Protein AF-A0A2Z6QS82-F1 (afdb_monomer_lite)

Foldseek 3Di:
DVVVVVLVVQLVVQVVCCVPVHDPDPPADSVNSSVVSVVCVVVPDDPPDDPVRVVVVVPDPPDDPPPDDWDKDFAACVVLVVVCVVVCVVCVVVPVPDDCVSVDPVDRGDTDIDD

Sequence (115 aa):
MSDFIKTFFFITYITIKHYLIGLPRPSWDLKFHLSLAIFKSSCGNNHTRTIEQDQSITSYPNPAPAGVIINEFKINNKYRNEAEVHIDKILKPYEHVLDTEWKDLKDDGITAEWI

pLDDT: mean 80.94, std 9.54, range [53.44, 95.12]

Secondary structure (DSSP, 8-state):
-HHHHHHHHHHHHHHHHHHHT--SSTT--HHHHHHHHHHHHHHSS-----HHHHHHHH----PPPTT---EEEEE-THHHHHHHHHHHHHHGGGTTTS-SGGG---SSSEEEEE-

Structure (mmCIF, N/CA/C/O backbone):
data_AF-A0A2Z6QS82-F1
#
_entry.id   AF-A0A2Z6QS82-F1
#
loop_
_atom_site.group_PDB
_atom_site.id
_atom_site.type_symbol
_atom_site.label_atom_id
_atom_site.label_alt_id
_atom_site.label_comp_id
_atom_site.label_asym_id
_atom_site.label_entity_id
_atom_site.label_seq_id
_atom_site.pdbx_PDB_ins_code
_atom_site.Cartn_x
_atom_site.Cartn_y
_atom_site.Cartn_z
_atom_site.occupancy
_atom_site.B_iso_or_equiv
_atom_site.auth_seq_id
_atom_site.auth_comp_id
_atom_site.auth_asym_id
_atom_site.auth_atom_id
_atom_site.pdbx_PDB_model_num
ATOM 1 N N . MET A 1 1 ? -1.901 -22.345 -22.402 1.00 61.03 1 MET A N 1
ATOM 2 C CA . MET A 1 1 ? -0.585 -22.798 -22.920 1.00 61.03 1 MET A CA 1
ATOM 3 C C . MET A 1 1 ? 0.381 -21.631 -23.145 1.00 61.03 1 MET A C 1
ATOM 5 O O . MET A 1 1 ? 1.481 -21.681 -22.617 1.00 61.03 1 MET A O 1
ATOM 9 N N . SER A 1 2 ? -0.021 -20.569 -23.863 1.00 71.00 2 SER A N 1
ATOM 10 C CA . SER A 1 2 ? 0.807 -19.366 -24.110 1.00 71.00 2 SER A CA 1
ATOM 11 C C . SER A 1 2 ? 1.328 -18.701 -22.828 1.00 71.00 2 SER A C 1
ATOM 13 O O . SER A 1 2 ? 2.510 -18.382 -22.734 1.00 71.00 2 SER A O 1
ATOM 15 N N . ASP A 1 3 ? 0.470 -18.525 -21.822 1.00 73.81 3 ASP A N 1
ATOM 16 C CA . ASP A 1 3 ? 0.837 -17.719 -20.649 1.00 73.81 3 ASP A CA 1
ATOM 17 C C . ASP A 1 3 ? 1.817 -18.441 -19.726 1.00 73.81 3 ASP A C 1
ATOM 19 O O . ASP A 1 3 ? 2.738 -17.823 -19.207 1.00 73.81 3 ASP A O 1
ATOM 23 N N . PHE A 1 4 ? 1.722 -19.770 -19.641 1.00 73.81 4 PHE A N 1
ATOM 24 C CA . PHE A 1 4 ? 2.706 -20.596 -18.940 1.00 73.81 4 PHE A CA 1
ATOM 25 C C . PHE A 1 4 ? 4.113 -20.443 -19.538 1.00 73.81 4 PHE A C 1
ATOM 27 O O . PHE A 1 4 ? 5.091 -20.267 -18.815 1.00 73.81 4 PHE A O 1
ATOM 34 N N . ILE A 1 5 ? 4.206 -20.451 -20.871 1.00 80.75 5 ILE A N 1
ATOM 35 C CA . ILE A 1 5 ? 5.472 -20.288 -21.592 1.00 80.75 5 ILE A CA 1
ATOM 36 C C . ILE A 1 5 ? 6.044 -18.882 -21.349 1.00 80.75 5 ILE A C 1
ATOM 38 O O . ILE A 1 5 ? 7.232 -18.743 -21.061 1.00 80.75 5 ILE A O 1
ATOM 42 N N . LYS A 1 6 ? 5.205 -17.838 -21.386 1.00 80.69 6 LYS A N 1
ATOM 43 C CA . LYS A 1 6 ? 5.621 -16.456 -21.087 1.00 80.69 6 LYS A CA 1
ATOM 44 C C . LYS A 1 6 ? 6.140 -16.307 -19.657 1.00 80.69 6 LYS A C 1
ATOM 46 O O . LYS A 1 6 ? 7.203 -15.722 -19.461 1.00 80.69 6 LYS A O 1
ATOM 51 N N . THR A 1 7 ? 5.436 -16.863 -18.673 1.00 82.81 7 THR A N 1
ATOM 52 C CA . THR A 1 7 ? 5.859 -16.828 -17.266 1.00 82.81 7 THR A CA 1
ATOM 53 C C . THR A 1 7 ? 7.181 -17.564 -17.063 1.00 82.81 7 THR A C 1
ATOM 55 O O . THR A 1 7 ? 8.065 -17.057 -16.375 1.00 82.81 7 THR A O 1
ATOM 58 N N . PHE A 1 8 ? 7.366 -18.716 -17.713 1.00 86.75 8 PHE A N 1
ATOM 59 C CA . PHE A 1 8 ? 8.623 -19.461 -17.666 1.00 86.75 8 PHE A CA 1
ATOM 60 C C . PHE A 1 8 ? 9.804 -18.655 -18.237 1.00 86.75 8 PHE A C 1
ATOM 62 O O . PHE A 1 8 ? 10.849 -18.536 -17.589 1.00 86.75 8 PHE A O 1
ATOM 69 N N . PHE A 1 9 ? 9.640 -18.032 -19.409 1.00 89.88 9 PHE A N 1
ATOM 70 C CA . PHE A 1 9 ? 10.676 -17.167 -19.989 1.00 89.88 9 PHE A CA 1
ATOM 71 C C . PHE A 1 9 ? 10.953 -15.923 -19.135 1.00 89.88 9 PHE A C 1
ATOM 73 O O . PHE A 1 9 ? 12.100 -15.503 -19.000 1.00 89.88 9 PHE A O 1
ATOM 80 N N . PHE A 1 10 ? 9.926 -15.356 -18.506 1.00 87.75 10 PHE A N 1
ATOM 81 C CA . PHE A 1 10 ? 10.071 -14.207 -17.616 1.00 87.75 10 PHE A CA 1
ATOM 82 C C . PHE A 1 10 ? 10.888 -14.545 -16.360 1.00 87.75 10 PHE A C 1
ATOM 84 O O . PHE A 1 10 ? 11.832 -13.831 -16.022 1.00 87.75 10 PHE A O 1
ATOM 91 N N . ILE A 1 11 ? 10.584 -15.665 -15.697 1.00 89.69 11 ILE A N 1
ATOM 92 C CA . ILE A 1 11 ? 11.304 -16.109 -14.493 1.00 89.69 11 ILE A CA 1
ATOM 93 C C . ILE A 1 11 ? 12.764 -16.435 -1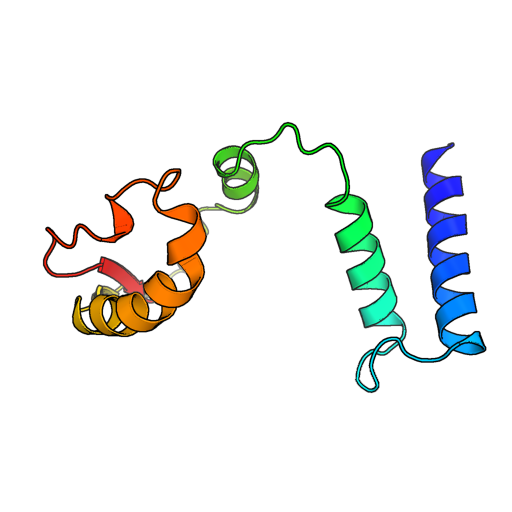4.822 1.00 89.69 11 ILE A C 1
ATOM 95 O O . ILE A 1 11 ? 13.675 -15.996 -14.113 1.00 89.69 11 ILE A O 1
ATOM 99 N N . THR A 1 12 ? 13.005 -17.168 -15.913 1.00 90.81 12 THR A N 1
ATOM 100 C CA . THR A 1 12 ? 14.367 -17.525 -16.343 1.00 90.81 12 THR A CA 1
ATOM 101 C C . THR A 1 12 ? 15.186 -16.284 -16.697 1.00 90.81 12 THR A C 1
ATOM 103 O O . THR A 1 12 ? 16.323 -16.160 -16.246 1.00 90.81 12 THR A O 1
ATOM 106 N N . TYR A 1 13 ? 14.596 -15.310 -17.391 1.00 92.00 13 TYR A N 1
ATOM 107 C CA . TYR A 1 13 ? 15.234 -14.028 -17.688 1.00 92.00 13 TYR A CA 1
ATOM 108 C C . TYR A 1 13 ? 15.646 -13.247 -16.432 1.00 92.00 13 TYR A C 1
ATOM 110 O O . TYR A 1 13 ? 16.794 -12.807 -16.334 1.00 92.00 13 TYR A O 1
ATOM 118 N N . ILE A 1 14 ? 14.743 -13.088 -15.457 1.00 91.00 14 ILE A N 1
ATOM 119 C CA . ILE A 1 14 ? 15.040 -12.377 -14.200 1.00 91.00 14 ILE A CA 1
ATOM 120 C C . ILE A 1 14 ? 16.139 -13.094 -13.415 1.00 91.00 14 ILE A C 1
ATOM 122 O O . ILE A 1 14 ? 17.035 -12.443 -12.874 1.00 91.00 14 ILE A O 1
ATOM 126 N N . THR A 1 15 ? 16.110 -14.425 -13.409 1.00 92.25 15 THR A N 1
ATOM 127 C CA . THR A 1 15 ? 17.113 -15.252 -12.730 1.00 92.25 15 THR A CA 1
ATOM 128 C C . THR A 1 15 ? 18.490 -15.077 -13.365 1.00 92.25 15 THR A C 1
ATOM 130 O O . THR A 1 15 ? 19.455 -14.775 -12.669 1.00 92.25 15 THR A O 1
ATOM 133 N N . ILE A 1 16 ? 18.585 -15.177 -14.695 1.00 92.62 16 ILE A N 1
ATOM 134 C CA . ILE A 1 16 ? 19.841 -14.976 -15.430 1.00 92.62 16 ILE A CA 1
ATOM 135 C C . ILE A 1 16 ? 20.384 -13.562 -15.192 1.00 92.62 16 ILE A C 1
ATOM 137 O O . ILE A 1 16 ? 21.562 -13.395 -14.880 1.00 92.62 16 ILE A O 1
ATOM 141 N N . LYS A 1 17 ? 19.527 -12.537 -15.275 1.00 89.88 17 LYS A N 1
ATOM 142 C CA . LYS A 1 17 ? 19.925 -11.149 -15.001 1.00 89.88 17 LYS A CA 1
ATOM 143 C C . LYS A 1 17 ? 20.476 -10.956 -13.596 1.00 89.88 17 LYS A C 1
ATOM 145 O O . LYS A 1 17 ? 21.477 -10.264 -13.440 1.00 89.88 17 LYS A O 1
ATOM 150 N N . HIS A 1 18 ? 19.834 -11.555 -12.598 1.00 90.56 18 HIS A N 1
ATOM 151 C CA . HIS A 1 18 ? 20.247 -11.446 -11.204 1.00 90.56 18 HIS A CA 1
ATOM 152 C C . HIS A 1 18 ? 21.677 -11.959 -10.985 1.00 90.56 18 HIS A C 1
ATOM 154 O O . HIS A 1 18 ? 22.437 -11.342 -10.246 1.00 90.56 18 HIS A O 1
ATOM 160 N N . TYR A 1 19 ? 22.067 -13.039 -11.666 1.00 91.56 19 TYR A N 1
ATOM 161 C CA . TYR A 1 19 ? 23.419 -13.590 -11.552 1.00 91.56 19 TYR A CA 1
ATOM 162 C C . TYR A 1 19 ? 24.451 -12.903 -12.455 1.00 91.56 19 TYR A C 1
ATOM 164 O O . TYR A 1 19 ? 25.602 -12.777 -12.051 1.00 91.56 19 TYR A O 1
ATOM 172 N N . LEU A 1 20 ? 24.070 -12.452 -13.657 1.00 92.69 20 LEU A N 1
ATOM 173 C CA . LEU A 1 20 ? 25.014 -11.837 -14.602 1.00 92.69 20 LEU A CA 1
ATOM 174 C C . LEU A 1 20 ? 25.280 -10.351 -14.333 1.00 92.69 20 LEU A C 1
ATOM 176 O O . LEU A 1 20 ? 26.400 -9.890 -14.519 1.00 92.69 20 LEU A O 1
ATOM 180 N N . ILE A 1 21 ? 24.251 -9.595 -13.944 1.00 90.81 21 ILE A N 1
ATOM 181 C CA . ILE A 1 21 ? 24.337 -8.141 -13.714 1.00 90.81 21 ILE A CA 1
ATOM 182 C C . ILE A 1 21 ? 24.484 -7.841 -12.215 1.00 90.81 21 ILE A C 1
ATOM 184 O O . ILE A 1 21 ? 25.025 -6.805 -11.836 1.00 90.81 21 ILE A O 1
ATOM 188 N N . GLY A 1 22 ? 24.037 -8.763 -11.361 1.00 82.25 22 GLY A N 1
ATOM 189 C CA . GLY A 1 22 ? 24.028 -8.607 -9.915 1.00 82.25 22 GLY A CA 1
ATOM 190 C C . GLY A 1 22 ? 22.673 -8.156 -9.376 1.00 82.25 22 GLY A C 1
ATOM 191 O O . GLY A 1 22 ? 21.659 -8.083 -10.080 1.00 82.25 22 GLY A O 1
ATOM 192 N N . LEU A 1 23 ? 22.654 -7.882 -8.075 1.00 83.88 23 LEU A N 1
ATOM 193 C CA . LEU A 1 23 ? 21.429 -7.578 -7.347 1.00 83.88 23 LEU A CA 1
ATOM 194 C C . LEU A 1 23 ? 20.927 -6.177 -7.749 1.00 83.88 23 LEU A C 1
ATOM 196 O O . LEU A 1 23 ? 21.711 -5.227 -7.719 1.00 83.88 23 LEU A O 1
ATOM 200 N N . PRO A 1 24 ? 19.627 -5.984 -8.039 1.00 83.12 24 PRO A N 1
ATOM 201 C CA . PRO A 1 24 ? 19.082 -4.645 -8.292 1.00 83.12 24 PRO A CA 1
ATOM 202 C C . PRO A 1 24 ? 19.266 -3.694 -7.103 1.00 83.12 24 PRO A C 1
ATOM 204 O O . PRO A 1 24 ? 19.364 -2.480 -7.275 1.00 83.12 24 PRO A O 1
ATOM 207 N N . ARG A 1 25 ? 19.297 -4.252 -5.887 1.00 87.19 25 ARG A N 1
ATOM 208 C CA . ARG A 1 25 ? 19.735 -3.592 -4.658 1.00 87.19 25 ARG A CA 1
ATOM 209 C C . ARG A 1 25 ? 20.512 -4.591 -3.800 1.00 87.19 25 ARG A C 1
ATOM 211 O O . ARG A 1 25 ? 20.143 -5.763 -3.803 1.00 87.19 25 ARG A O 1
ATOM 218 N N . PRO A 1 26 ? 21.504 -4.152 -3.007 1.00 85.56 26 PRO A N 1
ATOM 219 C CA . PRO A 1 26 ? 22.332 -5.054 -2.201 1.00 85.56 26 PRO A CA 1
ATOM 220 C C . PRO A 1 26 ? 21.554 -5.968 -1.240 1.00 85.56 26 PRO A C 1
ATOM 222 O O . PRO A 1 26 ? 22.016 -7.058 -0.931 1.00 85.56 26 PRO A O 1
ATOM 225 N N . SER A 1 27 ? 20.372 -5.544 -0.781 1.00 88.12 27 SER A N 1
ATOM 226 C CA . SER A 1 27 ? 19.520 -6.306 0.142 1.00 88.12 27 SER A CA 1
ATOM 227 C C . SER A 1 27 ? 18.535 -7.265 -0.535 1.00 88.12 27 SER A C 1
ATOM 229 O O . SER A 1 27 ? 17.774 -7.935 0.156 1.00 88.12 27 SER A O 1
ATOM 231 N N . TRP A 1 28 ? 18.478 -7.303 -1.869 1.00 91.25 28 TRP A N 1
ATOM 232 C CA . TRP A 1 28 ? 17.471 -8.081 -2.591 1.00 91.25 28 TRP A CA 1
ATOM 233 C C . TRP A 1 28 ? 18.012 -9.447 -2.964 1.00 91.25 28 TRP A C 1
ATOM 235 O O . TRP A 1 28 ? 18.696 -9.569 -3.973 1.00 91.25 28 TRP A O 1
ATOM 245 N N . ASP A 1 29 ? 17.653 -10.481 -2.213 1.00 91.81 29 ASP A N 1
ATOM 246 C CA . ASP A 1 29 ? 17.910 -11.851 -2.648 1.00 91.81 29 ASP A CA 1
ATOM 247 C C . ASP A 1 29 ? 17.094 -12.216 -3.912 1.00 91.81 29 ASP A C 1
ATOM 249 O O . ASP A 1 29 ? 16.206 -11.482 -4.367 1.00 91.81 29 ASP A O 1
ATOM 253 N N . LEU A 1 30 ? 17.411 -13.363 -4.521 1.00 91.38 30 LEU A N 1
ATOM 254 C CA . LEU A 1 30 ? 16.739 -13.823 -5.741 1.00 91.38 30 LEU A CA 1
ATOM 255 C C . LEU A 1 30 ? 15.222 -13.970 -5.541 1.00 91.38 30 LEU A C 1
ATOM 257 O O . LEU A 1 30 ? 14.449 -13.648 -6.445 1.00 91.38 30 LEU A O 1
ATOM 261 N N . LYS A 1 31 ? 14.793 -14.426 -4.357 1.00 91.38 31 LYS A N 1
ATOM 262 C CA . LYS A 1 31 ? 13.375 -14.613 -4.031 1.00 91.38 31 LYS A CA 1
ATOM 263 C C . LYS A 1 31 ? 12.640 -13.279 -4.040 1.00 91.38 31 LYS A C 1
ATOM 265 O O . LYS A 1 31 ? 11.626 -13.157 -4.718 1.00 91.38 31 LYS A O 1
ATOM 270 N N . PHE A 1 32 ? 13.165 -12.273 -3.347 1.00 89.69 32 PHE A N 1
ATOM 271 C CA . PHE A 1 32 ? 12.577 -10.942 -3.299 1.00 89.69 32 PHE A CA 1
ATOM 272 C C . PHE A 1 32 ? 12.540 -10.292 -4.686 1.00 89.69 32 PHE A C 1
ATOM 274 O O . PHE A 1 32 ? 11.516 -9.732 -5.083 1.00 89.69 32 PHE A O 1
ATOM 281 N N . HIS A 1 33 ? 13.626 -10.413 -5.457 1.00 90.00 33 HIS A N 1
ATOM 282 C CA . HIS A 1 33 ? 13.689 -9.884 -6.819 1.00 90.00 33 HIS A CA 1
ATOM 283 C C . HIS A 1 33 ? 12.618 -10.509 -7.729 1.00 90.00 33 HIS A C 1
ATOM 285 O O . HIS A 1 33 ? 11.915 -9.777 -8.430 1.00 90.00 33 HIS A O 1
ATOM 291 N N . LEU A 1 34 ? 12.451 -11.836 -7.683 1.00 90.38 34 LEU A N 1
ATOM 292 C CA . LEU A 1 34 ? 11.418 -12.550 -8.438 1.00 90.38 34 LEU A CA 1
ATOM 293 C C . LEU A 1 34 ? 10.008 -12.154 -7.993 1.00 90.38 34 LEU A C 1
ATOM 295 O O . LEU A 1 34 ? 9.185 -11.806 -8.839 1.00 90.38 34 LEU A O 1
ATOM 299 N N . SER A 1 35 ? 9.739 -12.149 -6.685 1.00 88.62 35 SER A N 1
ATOM 300 C CA . SER A 1 35 ? 8.429 -11.785 -6.133 1.00 88.62 35 SER A CA 1
ATOM 301 C C . SER A 1 35 ? 8.004 -10.383 -6.559 1.00 88.62 35 SER A C 1
ATOM 303 O O . SER A 1 35 ? 6.890 -10.190 -7.044 1.00 88.62 35 SER A O 1
ATOM 305 N N . LEU A 1 36 ? 8.906 -9.404 -6.459 1.00 87.25 36 LEU A N 1
ATOM 306 C CA . LEU A 1 36 ? 8.605 -8.035 -6.861 1.00 87.25 36 LEU A CA 1
ATOM 307 C C . LEU A 1 36 ? 8.440 -7.898 -8.381 1.00 87.25 36 LEU A C 1
ATOM 309 O O . LEU A 1 36 ? 7.593 -7.131 -8.832 1.00 87.25 36 LEU A O 1
ATOM 313 N N . ALA A 1 37 ? 9.231 -8.619 -9.181 1.00 87.38 37 ALA A N 1
ATOM 314 C CA . ALA A 1 37 ? 9.106 -8.602 -10.638 1.00 87.38 37 ALA A CA 1
ATOM 315 C C . ALA A 1 37 ? 7.760 -9.185 -11.102 1.00 87.38 37 ALA A C 1
ATOM 317 O O . ALA A 1 37 ? 7.111 -8.604 -11.971 1.00 87.38 37 ALA A O 1
ATOM 318 N N . ILE A 1 38 ? 7.313 -10.286 -10.492 1.00 86.06 38 ILE A N 1
ATOM 319 C CA . ILE A 1 38 ? 6.005 -10.903 -10.759 1.00 86.06 38 ILE A CA 1
ATOM 320 C C . ILE A 1 38 ? 4.873 -9.970 -10.327 1.00 86.06 38 ILE A C 1
ATOM 322 O O . ILE A 1 38 ? 3.938 -9.750 -11.097 1.00 86.06 38 ILE A O 1
ATOM 326 N N . PHE A 1 39 ? 4.981 -9.374 -9.136 1.00 83.44 39 PHE A N 1
ATOM 327 C CA . PHE A 1 39 ? 4.011 -8.400 -8.640 1.00 83.44 39 PHE A CA 1
ATOM 328 C C . PHE A 1 39 ? 3.880 -7.207 -9.594 1.00 83.44 39 PHE A C 1
ATOM 330 O O . PHE A 1 39 ? 2.787 -6.900 -10.054 1.00 83.44 39 PHE A O 1
ATOM 337 N N . LYS A 1 40 ? 5.003 -6.596 -9.991 1.00 81.06 40 LYS A N 1
ATOM 338 C CA . LYS A 1 40 ? 5.021 -5.482 -10.952 1.00 81.06 40 LYS A CA 1
ATOM 339 C C . LYS A 1 40 ? 4.455 -5.857 -12.316 1.00 81.06 40 LYS A C 1
ATOM 341 O O . LYS A 1 40 ? 3.770 -5.041 -12.912 1.00 81.06 40 LYS A O 1
ATOM 346 N N . SER A 1 41 ? 4.751 -7.060 -12.807 1.00 78.62 41 SER A N 1
ATOM 347 C CA . SER A 1 41 ? 4.191 -7.574 -14.063 1.00 78.62 41 SER A CA 1
ATOM 348 C C . SER A 1 41 ? 2.672 -7.737 -13.971 1.00 78.62 41 SER A C 1
ATOM 350 O O . SER A 1 41 ? 1.957 -7.390 -14.901 1.00 78.62 41 SER A O 1
ATOM 352 N N . SER A 1 42 ? 2.173 -8.189 -12.818 1.00 71.56 42 SER A N 1
ATOM 353 C CA . SER A 1 42 ? 0.736 -8.371 -12.571 1.00 71.56 42 SER A CA 1
ATOM 354 C C . SER A 1 42 ? 0.001 -7.040 -12.379 1.00 71.56 42 SER A C 1
ATOM 356 O O . SER A 1 42 ? -1.138 -6.906 -12.805 1.00 71.56 42 SER A O 1
ATOM 358 N N . CYS A 1 43 ? 0.661 -6.037 -11.790 1.00 68.12 43 CYS A N 1
ATOM 359 C CA . CYS A 1 43 ? 0.141 -4.670 -11.685 1.00 68.12 43 CYS A CA 1
ATOM 360 C C . CYS A 1 43 ? 0.333 -3.848 -12.974 1.00 68.12 43 CYS A C 1
ATOM 362 O O . CYS A 1 43 ? -0.236 -2.768 -13.116 1.00 68.12 43 CYS A O 1
ATOM 364 N N . GLY A 1 44 ? 1.182 -4.315 -13.890 1.00 62.31 44 GLY A N 1
ATOM 365 C CA . GLY A 1 44 ? 1.607 -3.589 -15.075 1.00 62.31 44 GLY A CA 1
ATOM 366 C C . GLY A 1 44 ? 0.647 -3.781 -16.240 1.00 62.31 44 GLY A C 1
ATOM 367 O O . GLY A 1 44 ? 0.709 -4.791 -16.930 1.00 62.31 44 GLY A O 1
ATOM 368 N N . ASN A 1 45 ? -0.133 -2.732 -16.507 1.00 56.75 45 ASN A N 1
ATOM 369 C CA . ASN A 1 45 ? -0.950 -2.500 -17.701 1.00 56.75 45 ASN A CA 1
ATOM 370 C C . ASN A 1 45 ? -2.204 -3.390 -17.824 1.00 56.75 45 ASN A C 1
ATOM 372 O O . ASN A 1 45 ? -2.124 -4.556 -18.203 1.00 56.75 45 ASN A O 1
ATOM 376 N N . ASN A 1 46 ? -3.365 -2.749 -17.615 1.00 53.44 46 ASN A N 1
ATOM 377 C CA . ASN A 1 46 ? -4.752 -3.211 -17.827 1.00 53.44 46 ASN A CA 1
ATOM 378 C C . ASN A 1 46 ? -5.562 -3.586 -16.575 1.00 53.44 46 ASN A C 1
ATOM 380 O O . ASN A 1 46 ? -6.458 -4.425 -16.656 1.00 53.44 46 ASN A O 1
ATOM 384 N N . HIS A 1 47 ? -5.356 -2.911 -15.442 1.00 58.38 47 HIS A N 1
ATOM 385 C CA . HIS A 1 47 ? -6.460 -2.809 -14.488 1.00 58.38 47 HIS A CA 1
ATOM 386 C C . HIS A 1 47 ? -7.493 -1.824 -15.053 1.00 58.38 47 HIS A C 1
ATOM 388 O O . HIS A 1 47 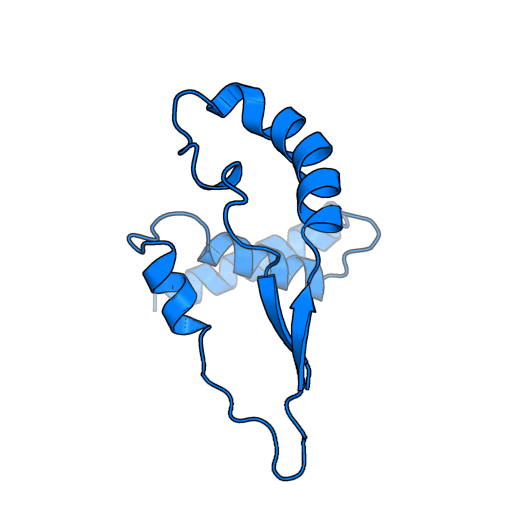? -7.327 -0.613 -14.979 1.00 58.38 47 HIS A O 1
ATOM 394 N N . THR A 1 48 ? -8.580 -2.350 -15.624 1.00 64.56 48 THR A N 1
ATOM 395 C CA . THR A 1 48 ? -9.841 -1.606 -15.818 1.00 64.56 48 THR A CA 1
ATOM 396 C C . THR A 1 48 ? -10.592 -1.424 -14.498 1.00 64.56 48 THR A C 1
ATOM 398 O O . THR A 1 48 ? -11.759 -1.039 -14.502 1.00 64.56 48 THR A O 1
ATOM 401 N N . ARG A 1 49 ? -9.963 -1.800 -13.379 1.00 66.50 49 ARG A N 1
ATOM 402 C CA . ARG A 1 49 ? -10.576 -1.797 -12.065 1.00 66.50 49 ARG A CA 1
ATOM 403 C C . ARG A 1 49 ? -10.378 -0.456 -11.394 1.00 66.50 49 ARG A C 1
ATOM 405 O O . ARG A 1 49 ? -9.287 0.108 -11.437 1.00 66.50 49 ARG A O 1
ATOM 412 N N . THR A 1 50 ? -11.448 0.046 -10.796 1.00 74.38 50 THR A N 1
ATOM 413 C CA . THR A 1 50 ? -11.367 1.228 -9.942 1.00 74.38 50 THR A CA 1
ATOM 414 C C . THR A 1 50 ? -10.696 0.864 -8.617 1.00 74.38 50 THR A C 1
ATOM 416 O O . THR A 1 50 ? -10.594 -0.315 -8.261 1.00 74.38 50 THR A O 1
ATOM 419 N N . ILE A 1 51 ? -10.246 1.873 -7.871 1.00 70.44 51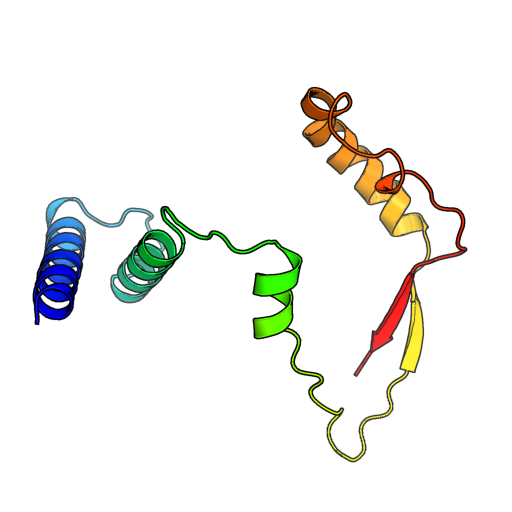 ILE A N 1
ATOM 420 C CA . ILE A 1 51 ? -9.618 1.679 -6.557 1.00 70.44 51 ILE A CA 1
ATOM 421 C C . ILE A 1 51 ? -10.560 0.909 -5.623 1.00 70.44 51 ILE A C 1
ATOM 423 O O . ILE A 1 51 ? -10.125 0.000 -4.922 1.00 70.44 51 ILE A O 1
ATOM 427 N N . GLU A 1 52 ? -11.858 1.202 -5.674 1.00 76.81 52 GLU A N 1
ATOM 428 C CA . GLU A 1 52 ? -12.893 0.554 -4.865 1.00 76.81 52 GLU A CA 1
ATOM 429 C C . GLU A 1 52 ? -13.020 -0.936 -5.205 1.00 76.81 52 GLU A C 1
ATOM 431 O O . GLU A 1 52 ? -13.196 -1.773 -4.319 1.00 76.81 52 GLU A O 1
ATOM 436 N N . GLN A 1 53 ? -12.887 -1.296 -6.487 1.00 75.00 53 GLN A N 1
ATOM 437 C CA . GLN A 1 53 ? -12.932 -2.691 -6.924 1.00 75.00 53 GLN A CA 1
ATOM 438 C C . GLN A 1 53 ? -11.717 -3.472 -6.429 1.00 75.00 53 GLN A C 1
ATOM 440 O O . GLN A 1 53 ? -11.874 -4.602 -5.968 1.00 75.00 53 GLN A O 1
ATOM 445 N N . ASP A 1 54 ? -10.525 -2.884 -6.466 1.00 75.38 54 ASP A N 1
ATOM 446 C CA . ASP A 1 54 ? -9.334 -3.545 -5.934 1.00 75.38 54 ASP A CA 1
ATOM 447 C C . ASP A 1 54 ? -9.359 -3.615 -4.394 1.00 75.38 54 ASP A C 1
ATOM 449 O O . ASP A 1 54 ? -9.028 -4.657 -3.824 1.00 75.38 54 ASP A O 1
ATOM 453 N N . GLN A 1 55 ? -9.854 -2.575 -3.711 1.00 72.62 55 GLN A N 1
ATOM 454 C CA . GLN A 1 55 ? -10.068 -2.594 -2.259 1.00 72.62 55 GLN A CA 1
ATOM 455 C C . GLN A 1 55 ? -11.053 -3.689 -1.843 1.00 72.62 55 GLN A C 1
ATOM 457 O O . GLN A 1 55 ? -10.773 -4.405 -0.880 1.00 72.62 55 GLN A O 1
ATOM 462 N N . SER A 1 56 ? -12.134 -3.893 -2.605 1.00 74.56 56 SER A N 1
ATOM 463 C CA . SER A 1 56 ? -13.152 -4.915 -2.317 1.00 74.56 56 SER A CA 1
ATOM 464 C C . SER A 1 56 ? -12.610 -6.351 -2.289 1.00 74.56 56 SER A C 1
ATOM 466 O O . SER A 1 56 ? -13.141 -7.207 -1.587 1.00 74.56 56 SER A O 1
ATOM 468 N N . ILE A 1 57 ? -11.515 -6.622 -3.010 1.00 73.81 57 ILE A N 1
ATOM 469 C CA . ILE A 1 57 ? -10.858 -7.941 -3.043 1.00 73.81 57 ILE A CA 1
ATOM 470 C C . ILE A 1 57 ? -10.077 -8.202 -1.754 1.00 73.81 57 ILE A C 1
ATOM 472 O O . ILE A 1 57 ? -9.846 -9.354 -1.392 1.00 73.81 57 ILE A O 1
ATOM 476 N N . THR A 1 58 ? -9.641 -7.138 -1.081 1.00 66.31 58 THR A N 1
ATOM 477 C CA . THR A 1 58 ? -8.830 -7.200 0.143 1.00 66.31 58 THR A CA 1
ATOM 478 C C . THR A 1 58 ? -9.612 -6.866 1.407 1.00 66.31 58 THR A C 1
ATOM 480 O O . THR A 1 58 ? -9.172 -7.228 2.497 1.00 66.31 58 THR A O 1
ATOM 483 N N . SER A 1 59 ? -10.776 -6.220 1.280 1.00 66.94 59 SER A N 1
ATOM 484 C CA . SER A 1 59 ? -11.679 -5.905 2.383 1.00 66.94 59 SER A CA 1
ATOM 485 C C . SER A 1 59 ? -12.453 -7.154 2.800 1.00 66.94 59 SER A C 1
ATOM 487 O O . SER A 1 59 ? -13.666 -7.257 2.622 1.00 66.94 59 SER A O 1
ATOM 489 N N . TYR A 1 60 ? -11.747 -8.144 3.334 1.00 61.75 60 TYR A N 1
ATOM 490 C CA . TYR A 1 60 ? -12.406 -9.216 4.058 1.00 61.75 60 TYR A CA 1
ATOM 491 C C . TYR A 1 60 ? -12.776 -8.666 5.435 1.00 61.75 60 TYR A C 1
ATOM 493 O O . TYR A 1 60 ? -11.864 -8.298 6.182 1.00 61.75 60 TYR A O 1
ATOM 501 N N . PRO A 1 61 ? -14.068 -8.601 5.804 1.00 62.66 61 PRO A N 1
ATOM 502 C CA . PRO A 1 61 ? -14.438 -8.411 7.194 1.00 62.66 61 PRO A CA 1
ATOM 503 C C . PRO A 1 61 ? -13.996 -9.676 7.923 1.00 62.66 61 PRO A C 1
ATOM 505 O O . PRO A 1 61 ? -14.696 -10.687 7.927 1.00 62.66 61 PRO A O 1
ATOM 508 N N . ASN A 1 62 ? -12.775 -9.663 8.447 1.00 65.19 62 ASN A N 1
ATOM 509 C CA . ASN A 1 62 ? -12.285 -10.761 9.250 1.00 65.19 62 ASN A CA 1
ATOM 510 C C . ASN A 1 62 ? -12.822 -10.511 10.661 1.00 65.19 62 ASN A C 1
ATOM 512 O O . ASN A 1 62 ? -12.413 -9.524 11.278 1.00 65.19 62 ASN A O 1
ATOM 516 N N . PRO A 1 63 ? -13.782 -11.314 11.152 1.00 70.50 63 PRO A N 1
ATOM 517 C CA . PRO A 1 63 ? -14.322 -11.094 12.481 1.00 70.50 63 PRO A CA 1
ATOM 518 C C . PRO A 1 63 ? -13.183 -11.165 13.496 1.00 70.50 63 PRO A C 1
ATOM 520 O O . PRO A 1 63 ? -12.289 -12.012 13.378 1.00 70.50 63 PRO A O 1
ATOM 523 N N . ALA A 1 64 ? -13.211 -10.272 14.487 1.00 69.38 64 ALA A N 1
ATOM 524 C CA . ALA A 1 64 ? -12.254 -10.328 15.580 1.00 69.38 64 ALA A CA 1
ATOM 525 C C . ALA A 1 64 ? -12.285 -11.739 16.205 1.00 69.38 64 ALA A C 1
ATOM 527 O O . ALA A 1 64 ? -13.373 -12.307 16.378 1.00 69.38 64 ALA A O 1
ATOM 528 N N . PRO A 1 65 ? -11.122 -12.344 16.512 1.00 76.69 65 PRO A N 1
ATOM 529 C CA . PRO A 1 65 ? -11.078 -13.650 17.154 1.00 76.69 65 PRO A CA 1
ATOM 530 C C . PRO A 1 65 ? -11.927 -13.675 18.431 1.00 76.69 65 PRO A C 1
ATOM 532 O O . PRO A 1 65 ? -12.000 -12.687 19.164 1.00 76.69 65 PRO A O 1
ATOM 535 N N . ALA A 1 66 ? -12.565 -14.813 18.716 1.00 80.00 66 ALA A N 1
ATOM 536 C CA . ALA A 1 66 ? -13.401 -14.957 19.903 1.00 80.00 66 ALA A CA 1
ATOM 537 C C . ALA A 1 66 ? -12.606 -14.618 21.178 1.00 80.00 66 ALA A C 1
ATOM 539 O O . ALA A 1 66 ? -11.552 -15.199 21.430 1.00 80.00 66 ALA A O 1
ATOM 540 N N . GLY A 1 67 ? -13.12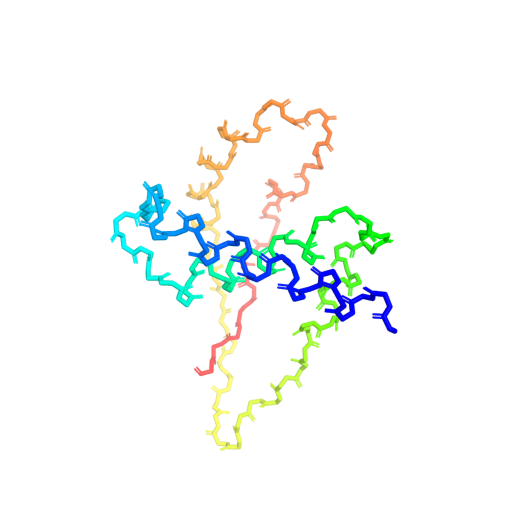5 -13.682 21.977 1.00 78.88 67 GLY A N 1
ATOM 541 C CA . GLY A 1 67 ? -12.486 -13.214 23.211 1.00 78.88 67 GLY A CA 1
ATOM 542 C C . GLY A 1 67 ? -11.627 -11.954 23.066 1.00 78.88 67 GLY A C 1
ATOM 543 O O . GLY A 1 67 ? -11.121 -11.477 24.079 1.00 78.88 67 GLY A O 1
ATOM 544 N N . VAL A 1 68 ? -11.485 -11.390 21.861 1.00 76.44 68 VAL A N 1
ATOM 545 C CA . VAL A 1 68 ? -10.859 -10.073 21.685 1.00 76.44 68 VAL A CA 1
ATOM 546 C C . VAL A 1 68 ? -11.884 -8.961 21.912 1.00 76.44 68 VAL A C 1
ATOM 548 O O . VAL A 1 68 ? -12.981 -8.991 21.356 1.00 76.44 68 VAL A O 1
ATOM 551 N N . ILE A 1 69 ? -11.528 -7.988 22.753 1.00 76.38 69 ILE A N 1
ATOM 552 C CA . ILE A 1 69 ? -12.334 -6.793 23.015 1.00 76.38 69 ILE A CA 1
ATOM 553 C C . ILE A 1 69 ? -11.931 -5.739 21.987 1.00 76.38 69 ILE A C 1
ATOM 555 O O . ILE A 1 69 ? -10.819 -5.224 22.045 1.00 76.38 69 ILE A O 1
ATOM 559 N N . ILE A 1 70 ? -12.836 -5.417 21.065 1.00 75.31 70 ILE A N 1
ATOM 560 C CA . ILE A 1 70 ? -12.645 -4.294 20.147 1.00 75.31 70 ILE A CA 1
ATOM 561 C C . ILE A 1 70 ? -12.861 -3.012 20.948 1.00 75.31 70 ILE A C 1
ATOM 563 O O . ILE A 1 70 ? -13.970 -2.745 21.411 1.00 75.31 70 ILE A O 1
ATOM 567 N N . ASN A 1 71 ? -11.797 -2.235 21.137 1.00 77.38 71 ASN A N 1
ATOM 568 C CA . ASN A 1 71 ? -11.907 -0.916 21.743 1.00 77.38 71 ASN A CA 1
ATOM 569 C C . ASN A 1 71 ? -12.100 0.115 20.635 1.00 77.38 71 ASN A C 1
ATOM 571 O O . ASN A 1 71 ? -11.192 0.348 19.834 1.00 77.38 71 ASN A O 1
ATOM 575 N N . GLU A 1 72 ? -13.269 0.746 20.610 1.00 79.56 72 GLU A N 1
ATOM 576 C CA . GLU A 1 72 ? -13.494 1.942 19.808 1.00 79.56 72 GLU A CA 1
ATOM 577 C C . GLU A 1 72 ? -12.776 3.116 20.474 1.00 79.56 72 GLU A C 1
ATOM 579 O O . GLU A 1 72 ? -12.996 3.435 21.645 1.00 79.56 72 GLU A O 1
ATOM 584 N N . PHE A 1 73 ? -11.891 3.768 19.732 1.00 81.81 73 PHE A N 1
ATOM 585 C CA . PHE A 1 73 ? -11.218 4.970 20.192 1.00 81.81 73 PHE A CA 1
ATOM 586 C C . PHE A 1 73 ? -11.135 5.986 19.064 1.00 81.81 73 PHE A C 1
ATOM 588 O O . PHE A 1 73 ? -11.267 5.679 17.879 1.00 81.81 73 PHE A O 1
ATOM 595 N N . LYS A 1 74 ? -10.926 7.241 19.451 1.00 85.50 74 LYS A N 1
ATOM 596 C CA . LYS A 1 74 ? -10.868 8.352 18.515 1.00 85.50 74 LYS A CA 1
ATOM 597 C C . LYS A 1 74 ? -9.443 8.849 18.380 1.00 85.50 74 LYS A C 1
ATOM 599 O O . LYS A 1 74 ? -8.845 9.320 19.348 1.00 85.50 74 LYS A O 1
ATOM 604 N N . ILE A 1 75 ? -8.896 8.757 17.174 1.00 84.88 75 ILE A N 1
ATOM 605 C CA . ILE A 1 75 ? -7.583 9.315 16.860 1.00 84.88 75 ILE A CA 1
ATOM 606 C C . ILE A 1 75 ? -7.738 10.826 16.715 1.00 84.88 75 ILE A C 1
ATOM 608 O O . ILE A 1 75 ? -8.487 11.305 15.867 1.00 84.88 75 ILE A O 1
ATOM 612 N N . ASN A 1 76 ? -7.009 11.578 17.536 1.00 87.62 76 ASN A N 1
ATOM 613 C CA . ASN A 1 76 ? -7.061 13.035 17.543 1.00 87.62 76 ASN A CA 1
ATOM 614 C C . ASN A 1 76 ? -6.554 13.636 16.214 1.00 87.62 76 ASN A C 1
ATOM 616 O O . ASN A 1 76 ? -5.525 13.212 15.682 1.00 87.62 76 ASN A O 1
ATOM 620 N N . ASN A 1 77 ? -7.217 14.691 15.728 1.00 88.12 77 ASN A N 1
ATOM 621 C CA . ASN A 1 77 ? -6.824 15.413 14.511 1.00 88.12 77 ASN A CA 1
ATOM 622 C C . ASN A 1 77 ? -5.413 16.006 14.539 1.00 88.12 77 ASN A C 1
ATOM 624 O O . ASN A 1 77 ? -4.880 16.313 13.477 1.00 88.12 77 ASN A O 1
ATOM 628 N N . LYS A 1 78 ? -4.772 16.129 15.708 1.00 89.38 78 LYS A N 1
ATOM 629 C CA . LYS A 1 78 ? -3.372 16.549 15.829 1.00 89.38 78 LYS A CA 1
ATOM 630 C C . LYS A 1 78 ? -2.468 15.819 14.828 1.00 89.38 78 LYS A C 1
ATOM 632 O O . LYS A 1 78 ? -1.667 16.462 14.162 1.00 89.38 78 LYS A O 1
ATOM 637 N N . TYR A 1 79 ? -2.641 14.507 14.668 1.00 86.81 79 TYR A N 1
ATOM 638 C CA . TYR A 1 79 ? -1.829 13.719 13.737 1.00 86.81 79 TYR A CA 1
ATOM 639 C C . TYR A 1 79 ? -2.147 14.012 12.266 1.00 86.81 79 TYR A C 1
ATOM 641 O O . TYR A 1 79 ? -1.244 14.005 11.433 1.00 86.81 79 TYR A O 1
ATOM 649 N N . ARG A 1 80 ? -3.412 14.309 11.937 1.00 85.50 80 ARG A N 1
ATOM 650 C CA . ARG A 1 80 ? -3.808 14.729 10.582 1.00 85.50 80 ARG A CA 1
ATOM 651 C C . ARG A 1 80 ? -3.202 16.086 10.238 1.00 85.50 80 ARG A C 1
ATOM 653 O O . ARG A 1 80 ? -2.620 16.215 9.170 1.00 85.50 80 ARG A O 1
ATOM 660 N N . ASN A 1 81 ? -3.253 17.037 11.171 1.00 87.12 81 ASN A N 1
ATOM 661 C CA . ASN A 1 81 ? -2.648 18.362 11.015 1.00 87.12 81 ASN A CA 1
ATOM 662 C C . ASN A 1 81 ? -1.130 18.271 10.801 1.00 87.12 81 ASN A C 1
ATOM 664 O O . ASN A 1 81 ? -0.575 18.957 9.949 1.00 87.12 81 ASN A O 1
ATOM 668 N N . GLU A 1 82 ? -0.443 17.411 11.560 1.00 89.94 82 GLU A N 1
ATOM 669 C CA . GLU A 1 82 ? 0.995 17.180 11.382 1.00 89.94 82 GLU A CA 1
ATOM 670 C C . GLU A 1 82 ? 1.302 16.557 10.010 1.00 89.94 82 GLU A C 1
ATOM 672 O O . GLU A 1 82 ? 2.229 16.989 9.322 1.00 89.94 82 GLU A O 1
ATOM 677 N N . ALA A 1 83 ? 0.505 15.576 9.576 1.00 87.81 83 ALA A N 1
ATOM 678 C CA . ALA A 1 83 ? 0.673 14.930 8.277 1.00 87.81 83 ALA A CA 1
ATOM 679 C C . ALA A 1 83 ? 0.371 15.872 7.099 1.00 87.81 83 ALA A C 1
ATOM 681 O O . ALA A 1 83 ? 1.079 15.824 6.090 1.00 87.81 83 ALA A O 1
ATOM 682 N N . GLU A 1 84 ? -0.630 16.747 7.227 1.00 88.00 84 GLU A N 1
ATOM 683 C CA . GLU A 1 84 ? -1.033 17.714 6.202 1.00 88.00 84 GLU A CA 1
ATOM 684 C C . GLU A 1 84 ? 0.149 18.570 5.742 1.00 88.00 84 GLU A C 1
ATOM 686 O O . GLU A 1 84 ? 0.366 18.702 4.542 1.00 88.00 84 GLU A O 1
ATOM 691 N N . VAL A 1 85 ? 0.991 19.054 6.661 1.00 89.25 85 VAL A N 1
ATOM 692 C CA . VAL A 1 85 ? 2.174 19.873 6.324 1.00 89.25 85 VAL A CA 1
ATOM 693 C C . VAL A 1 85 ? 3.122 19.151 5.358 1.00 89.25 85 VAL A C 1
ATOM 695 O O . VAL A 1 85 ? 3.727 19.764 4.473 1.00 89.25 85 VAL A O 1
ATOM 698 N N . HIS A 1 86 ? 3.268 17.835 5.512 1.00 91.06 86 HIS A N 1
ATOM 699 C CA . HIS A 1 86 ? 4.127 17.024 4.655 1.00 91.06 86 HIS A CA 1
ATOM 700 C C . HIS A 1 86 ? 3.443 16.649 3.339 1.00 91.06 86 HIS A C 1
ATOM 702 O O . HIS A 1 86 ? 4.078 16.683 2.283 1.00 91.06 86 HIS A O 1
ATOM 708 N N . ILE A 1 87 ? 2.159 16.300 3.408 1.00 88.50 87 ILE A N 1
ATOM 709 C CA . ILE A 1 87 ? 1.357 15.867 2.265 1.00 88.50 87 ILE A CA 1
ATOM 710 C C . ILE A 1 87 ? 1.097 17.039 1.316 1.00 88.50 87 ILE A C 1
ATOM 712 O O . ILE A 1 87 ? 1.293 16.889 0.113 1.00 88.50 87 ILE A O 1
ATOM 716 N N . ASP A 1 88 ? 0.766 18.222 1.833 1.00 89.56 88 ASP A N 1
ATOM 717 C CA . ASP A 1 88 ? 0.500 19.424 1.038 1.00 89.56 88 ASP A CA 1
ATOM 718 C C . ASP A 1 88 ? 1.705 19.784 0.160 1.00 89.56 88 ASP A C 1
ATOM 720 O O . ASP A 1 88 ? 1.563 20.034 -1.035 1.00 89.56 88 ASP A O 1
ATOM 724 N N . LYS A 1 89 ? 2.930 19.655 0.689 1.00 91.25 89 LYS A N 1
ATOM 725 C CA . LYS A 1 89 ? 4.160 19.853 -0.094 1.00 91.25 89 LYS A CA 1
ATOM 726 C C . LYS A 1 89 ? 4.257 18.915 -1.303 1.00 91.25 89 LYS A C 1
ATOM 728 O O . LYS A 1 89 ? 4.776 19.318 -2.343 1.00 91.25 89 LYS A O 1
ATOM 733 N N . ILE A 1 90 ? 3.812 17.669 -1.156 1.00 91.31 90 ILE A N 1
ATOM 734 C CA . ILE A 1 90 ? 3.865 16.645 -2.208 1.00 91.31 90 ILE A CA 1
ATOM 735 C C . ILE A 1 90 ? 2.720 16.845 -3.207 1.00 91.31 90 ILE A C 1
ATOM 737 O O . ILE A 1 90 ? 2.919 16.676 -4.409 1.00 91.31 90 ILE A O 1
ATOM 741 N N . LEU A 1 91 ? 1.538 17.217 -2.714 1.00 89.56 91 LEU A N 1
ATOM 742 C CA . LEU A 1 91 ? 0.314 17.318 -3.503 1.00 89.56 91 LEU A CA 1
ATOM 743 C C . LEU A 1 91 ? 0.131 18.672 -4.194 1.00 89.56 91 LEU A C 1
ATOM 745 O O . LEU A 1 91 ? -0.636 18.746 -5.149 1.00 89.56 91 LEU A O 1
ATOM 749 N N . LYS A 1 92 ? 0.872 19.712 -3.795 1.00 89.62 92 LYS A N 1
ATOM 750 C CA . LYS A 1 92 ? 0.792 21.069 -4.361 1.00 89.62 92 LYS A CA 1
ATOM 751 C C . LYS A 1 92 ? 0.762 21.141 -5.898 1.00 89.62 92 LYS A C 1
ATOM 753 O O . LYS A 1 92 ? -0.049 21.895 -6.429 1.00 89.62 92 LYS A O 1
ATOM 758 N N . PRO A 1 93 ? 1.570 20.371 -6.658 1.00 95.12 93 PRO A N 1
ATOM 759 C CA . PRO A 1 93 ? 1.500 20.395 -8.124 1.00 95.12 93 PRO A CA 1
ATOM 760 C C . PRO A 1 93 ? 0.164 19.889 -8.700 1.00 95.12 93 PRO A C 1
ATOM 762 O O . PRO A 1 93 ? -0.175 20.195 -9.841 1.00 95.12 93 PRO A O 1
ATOM 765 N N . TYR A 1 94 ? -0.595 19.122 -7.919 1.00 90.31 94 TYR A N 1
ATOM 766 C CA . TYR A 1 94 ? -1.830 18.446 -8.314 1.00 90.31 94 TYR A CA 1
ATOM 767 C C . TYR A 1 94 ? -3.086 19.096 -7.718 1.00 90.31 94 TYR A C 1
ATOM 769 O O . TYR A 1 94 ? -4.182 18.592 -7.921 1.00 90.31 94 TYR A O 1
ATOM 777 N N . GLU A 1 95 ? -2.965 20.228 -7.021 1.00 87.19 95 GLU A N 1
ATOM 778 C CA . GLU A 1 95 ? -4.084 20.864 -6.304 1.00 87.19 95 GLU A CA 1
ATOM 779 C C . GLU A 1 95 ? -5.279 21.209 -7.214 1.00 87.19 95 GLU A C 1
ATOM 781 O O . GLU A 1 95 ? -6.420 21.177 -6.780 1.00 87.19 95 GLU A O 1
ATOM 786 N N . HIS A 1 96 ? -5.036 21.449 -8.504 1.00 90.06 96 HIS A N 1
ATOM 787 C CA . HIS A 1 96 ? -6.073 21.721 -9.505 1.00 90.06 96 HIS A CA 1
ATOM 788 C C . HIS A 1 96 ? -6.940 20.508 -9.894 1.00 90.06 96 HIS A C 1
ATOM 790 O O . HIS A 1 96 ? -7.977 20.694 -10.526 1.00 90.06 96 HIS A O 1
ATOM 796 N N . VAL A 1 97 ? -6.503 19.282 -9.583 1.00 91.06 97 VAL A N 1
ATOM 797 C CA . VAL A 1 97 ? -7.230 18.033 -9.892 1.00 91.06 97 VAL A CA 1
ATOM 798 C C . VAL A 1 97 ? -7.638 17.246 -8.651 1.00 91.06 97 VAL A C 1
ATOM 800 O O . VAL A 1 97 ? -8.351 16.253 -8.769 1.00 91.06 97 VAL A O 1
ATOM 803 N N . LEU A 1 98 ? -7.163 17.651 -7.475 1.00 86.19 98 LEU A N 1
ATOM 804 C CA . LEU A 1 98 ? -7.484 16.995 -6.217 1.00 86.19 98 LEU A CA 1
ATOM 805 C C . LEU A 1 98 ? -8.695 17.661 -5.576 1.00 86.19 98 LEU A C 1
ATOM 807 O O . LEU A 1 98 ? -8.824 18.883 -5.589 1.00 86.19 98 LEU A O 1
ATOM 811 N N . ASP A 1 99 ? -9.553 16.844 -4.974 1.00 84.06 99 ASP A N 1
ATOM 812 C CA . ASP A 1 99 ? -10.624 17.352 -4.128 1.00 84.06 99 ASP A CA 1
ATOM 813 C C . ASP A 1 99 ? -10.037 18.044 -2.884 1.00 84.06 99 ASP A C 1
ATOM 815 O O . ASP A 1 99 ? -8.937 17.726 -2.432 1.00 84.06 99 ASP A O 1
ATOM 819 N N . THR A 1 100 ? -10.771 18.996 -2.321 1.00 81.94 100 THR A N 1
ATOM 820 C CA . THR A 1 100 ? -10.425 19.697 -1.079 1.00 81.94 100 THR A CA 1
ATOM 821 C C . THR A 1 100 ? -10.883 18.957 0.178 1.00 81.94 100 THR A C 1
ATOM 823 O O . THR A 1 100 ? -10.443 19.306 1.271 1.00 81.94 100 THR A O 1
ATOM 826 N N . GLU A 1 101 ? -11.703 17.907 0.039 1.00 80.31 101 GLU A N 1
ATOM 827 C CA . GLU A 1 101 ? -12.250 17.124 1.160 1.00 80.31 101 GLU A CA 1
ATOM 828 C C . GLU A 1 101 ? -11.186 16.575 2.123 1.00 80.31 101 GLU A C 1
ATOM 830 O O . GLU A 1 101 ? -11.416 16.498 3.327 1.00 80.31 101 GLU A O 1
ATOM 835 N N . TRP A 1 102 ? -9.984 16.241 1.647 1.00 76.88 102 TRP A N 1
ATOM 836 C CA . TRP A 1 102 ? -8.928 15.718 2.525 1.00 76.88 102 TRP A CA 1
ATOM 837 C C . TRP A 1 102 ? -8.369 16.763 3.507 1.00 76.88 102 TRP A C 1
ATOM 839 O O . TRP A 1 102 ? -7.828 16.372 4.546 1.00 76.88 102 TRP A O 1
ATOM 849 N N . LYS A 1 103 ? -8.520 18.062 3.201 1.00 77.62 103 LYS A N 1
ATOM 850 C CA . LYS A 1 103 ? -8.186 19.192 4.090 1.00 77.62 103 LYS A CA 1
ATOM 851 C C . LYS A 1 103 ? -9.328 19.520 5.061 1.00 77.62 103 LYS A C 1
ATOM 853 O O . LYS A 1 103 ? -9.144 20.294 5.997 1.00 77.62 103 LYS A O 1
ATOM 858 N N . ASP A 1 104 ? -10.514 18.951 4.850 1.00 79.44 104 ASP A N 1
ATOM 859 C CA . ASP A 1 104 ? -11.701 19.256 5.638 1.00 79.44 104 ASP A CA 1
ATOM 860 C C . ASP A 1 104 ? -11.772 18.362 6.888 1.00 79.44 104 ASP A C 1
ATOM 862 O O . ASP A 1 104 ? -12.134 17.184 6.849 1.00 79.44 104 ASP A O 1
ATOM 866 N N . LEU A 1 105 ? -11.372 18.921 8.031 1.00 72.94 105 LEU A N 1
ATOM 867 C CA . LEU A 1 105 ? -11.279 18.225 9.320 1.00 72.94 105 LEU A CA 1
ATOM 868 C C . LEU A 1 105 ? -12.494 18.510 10.217 1.00 72.94 105 LEU A C 1
ATOM 870 O O . LEU A 1 105 ? -12.330 18.809 11.400 1.00 72.94 105 LEU A O 1
ATOM 874 N N . LYS A 1 106 ? -13.710 18.468 9.654 1.00 67.62 106 LYS A N 1
ATOM 875 C CA . LYS A 1 106 ? -14.959 18.815 10.367 1.00 67.62 106 LYS A CA 1
ATOM 876 C C . LYS A 1 106 ? -15.235 17.952 11.596 1.00 67.62 106 LYS A C 1
ATOM 878 O O . LYS A 1 106 ? -15.846 18.441 12.543 1.00 67.62 106 LYS A O 1
ATOM 883 N N . ASP A 1 107 ? -14.759 16.714 11.592 1.00 69.06 107 ASP A N 1
ATOM 884 C CA . ASP A 1 107 ? -14.948 15.777 12.694 1.00 69.06 107 ASP A CA 1
ATOM 885 C C . ASP A 1 107 ? -13.792 15.868 13.692 1.00 69.06 107 ASP A C 1
ATOM 887 O O . ASP A 1 107 ? -12.638 16.024 13.310 1.00 69.06 107 ASP A O 1
ATOM 891 N N . ASP A 1 108 ? -14.072 15.701 14.982 1.00 74.81 108 ASP A N 1
ATOM 892 C CA . ASP A 1 108 ? -13.144 15.774 16.124 1.00 74.81 108 ASP A CA 1
ATOM 893 C C . ASP A 1 108 ? -12.105 14.627 16.192 1.00 74.81 108 ASP A C 1
ATOM 895 O O . ASP A 1 108 ? -11.501 14.372 17.236 1.00 74.81 108 ASP A O 1
ATOM 899 N N . GLY A 1 109 ? -11.883 13.913 15.086 1.00 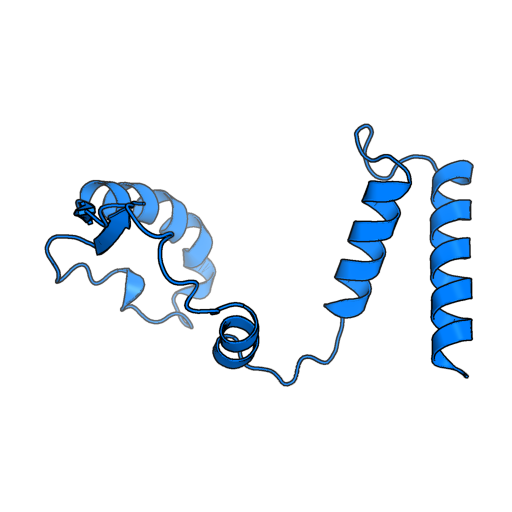78.06 109 GLY A N 1
ATOM 900 C CA . GLY A 1 109 ? -10.936 12.806 14.974 1.00 78.06 109 GLY A CA 1
ATOM 901 C C . GLY A 1 109 ? -11.404 11.689 14.044 1.00 78.06 109 GLY A C 1
ATOM 902 O O . GLY A 1 109 ? -12.516 11.719 13.527 1.00 78.06 109 GLY A O 1
ATOM 903 N N . ILE A 1 110 ? -10.553 10.679 13.858 1.00 80.81 110 ILE A N 1
ATOM 904 C CA . ILE A 1 110 ? -10.872 9.471 13.082 1.00 80.81 110 ILE A CA 1
ATOM 905 C C . ILE A 1 110 ? -11.320 8.376 14.049 1.00 80.81 110 ILE A C 1
ATOM 907 O O . ILE A 1 110 ? -10.588 8.049 14.986 1.00 80.81 110 ILE A O 1
ATOM 911 N N . THR A 1 111 ? -12.502 7.806 13.819 1.00 81.31 111 THR A N 1
ATOM 912 C CA . THR A 1 111 ? -12.949 6.600 14.527 1.00 81.31 111 THR A CA 1
ATOM 913 C C . THR A 1 111 ? -12.060 5.433 14.123 1.00 81.31 111 THR A C 1
ATOM 915 O O . THR A 1 111 ? -11.900 5.155 12.934 1.00 81.31 111 THR A O 1
ATOM 918 N N . ALA A 1 112 ? -11.467 4.769 15.107 1.00 77.38 112 ALA A N 1
ATOM 919 C CA . ALA A 1 112 ? -10.617 3.616 14.895 1.00 77.38 112 ALA A CA 1
ATOM 920 C C . ALA A 1 112 ? -10.988 2.496 15.865 1.00 77.38 112 ALA A C 1
ATOM 922 O O . ALA A 1 112 ? -11.405 2.728 17.000 1.00 77.38 112 ALA A O 1
ATOM 923 N N . GLU A 1 113 ? -10.785 1.275 15.397 1.00 77.62 113 GLU A N 1
ATOM 924 C CA . GLU A 1 113 ? -10.922 0.059 16.180 1.00 77.62 113 GLU A CA 1
ATOM 925 C C . GLU A 1 113 ? -9.523 -0.509 16.420 1.00 77.62 113 GLU A C 1
ATOM 927 O O . GLU A 1 113 ? -8.705 -0.583 15.498 1.00 77.62 113 GLU A O 1
ATOM 932 N N . TRP A 1 114 ? -9.226 -0.881 17.666 1.00 71.56 114 TRP A N 1
ATOM 933 C CA . TRP A 1 114 ? -8.012 -1.622 18.007 1.00 71.56 114 TRP A CA 1
ATOM 934 C C . TRP A 1 114 ? -8.383 -3.002 18.550 1.00 71.56 114 TRP A C 1
ATOM 936 O O . TRP A 1 114 ? -9.311 -3.117 19.3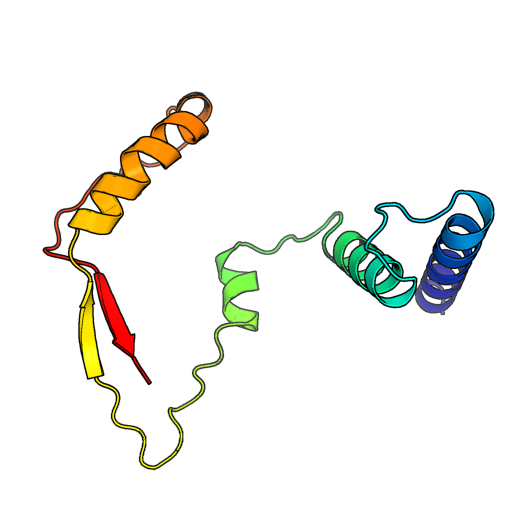55 1.00 71.56 114 TRP A O 1
ATOM 946 N N . ILE A 1 115 ? -7.656 -4.018 18.078 1.00 65.56 115 ILE A N 1
ATOM 947 C CA . ILE A 1 115 ? -7.795 -5.449 18.397 1.00 65.56 115 ILE A CA 1
ATOM 948 C C . ILE A 1 115 ? -6.622 -5.858 19.284 1.00 65.56 115 ILE A C 1
ATOM 950 O O . ILE A 1 115 ? -5.474 -5.542 18.892 1.00 65.56 115 ILE A O 1
#

Organism: NCBI:txid94130

Radius of gyration: 21.68 Å; chains: 1; bounding box: 40×44×47 Å